Protein AF-F8AC47-F1 (afdb_monomer_lite)

Structure (mmCIF, N/CA/C/O backbone):
data_AF-F8AC47-F1
#
_entry.id   AF-F8AC47-F1
#
loop_
_atom_site.group_PDB
_atom_site.id
_atom_site.type_symbol
_atom_site.label_atom_id
_atom_site.label_alt_id
_atom_site.label_comp_id
_atom_site.label_asym_id
_atom_site.label_entity_id
_atom_site.label_seq_id
_atom_site.pdbx_PDB_ins_code
_atom_site.Cartn_x
_atom_site.Cartn_y
_atom_site.Cartn_z
_atom_site.occupancy
_atom_site.B_iso_or_equiv
_atom_site.auth_seq_id
_atom_site.auth_comp_id
_atom_site.auth_asym_id
_atom_site.auth_atom_id
_atom_site.pdbx_PDB_model_num
ATOM 1 N N . MET A 1 1 ? 41.502 3.034 -26.933 1.00 38.53 1 MET A N 1
ATOM 2 C CA . MET A 1 1 ? 40.615 3.610 -25.896 1.00 38.53 1 MET A CA 1
ATOM 3 C C . MET A 1 1 ? 39.185 3.630 -26.434 1.00 38.53 1 MET A C 1
ATOM 5 O O . MET A 1 1 ? 38.943 4.338 -27.398 1.00 38.53 1 MET A O 1
ATOM 9 N N . LYS A 1 2 ? 38.258 2.808 -25.916 1.00 46.97 2 LYS A N 1
ATOM 10 C CA . LYS A 1 2 ? 36.850 2.801 -26.371 1.00 46.97 2 LYS A CA 1
ATOM 11 C C . LYS A 1 2 ? 36.009 3.674 -25.438 1.00 46.97 2 LYS A C 1
ATOM 13 O O . LYS A 1 2 ? 35.947 3.395 -24.242 1.00 46.97 2 LYS A O 1
ATOM 18 N N . ALA A 1 3 ? 35.377 4.710 -25.988 1.00 50.44 3 ALA A N 1
ATOM 19 C CA . ALA A 1 3 ? 34.421 5.546 -25.275 1.00 50.44 3 ALA A CA 1
ATOM 20 C C . ALA A 1 3 ? 33.232 4.683 -24.820 1.00 50.44 3 ALA A C 1
ATOM 22 O O . ALA A 1 3 ? 32.474 4.166 -25.638 1.00 50.44 3 ALA A O 1
ATOM 23 N N . ARG A 1 4 ? 33.091 4.482 -23.506 1.00 55.91 4 ARG A N 1
ATOM 24 C CA . ARG A 1 4 ? 31.870 3.920 -22.921 1.00 55.91 4 ARG A CA 1
ATOM 25 C C . ARG A 1 4 ? 30.851 5.050 -22.849 1.00 55.91 4 ARG A C 1
ATOM 27 O O . ARG A 1 4 ? 31.063 6.005 -22.107 1.00 55.91 4 ARG A O 1
ATOM 34 N N . ALA A 1 5 ? 29.757 4.943 -23.597 1.00 57.28 5 ALA A N 1
ATOM 35 C CA . ALA A 1 5 ? 28.594 5.781 -23.354 1.00 57.28 5 ALA A CA 1
ATOM 36 C C . ALA A 1 5 ? 28.118 5.510 -21.918 1.00 57.28 5 ALA A C 1
ATOM 38 O O . ALA A 1 5 ? 27.740 4.384 -21.585 1.00 57.28 5 ALA A O 1
ATOM 39 N N . LYS A 1 6 ? 28.190 6.522 -21.047 1.00 50.72 6 LYS A N 1
ATOM 40 C CA . LYS A 1 6 ? 27.477 6.500 -19.770 1.00 50.72 6 LYS A CA 1
ATOM 41 C C . LYS A 1 6 ? 25.999 6.532 -20.128 1.00 50.72 6 LYS A C 1
ATOM 43 O O . LYS A 1 6 ? 25.459 7.593 -20.413 1.00 50.72 6 LYS A O 1
ATOM 48 N N . ILE A 1 7 ? 25.364 5.365 -20.154 1.00 57.84 7 ILE A N 1
ATOM 49 C CA . ILE A 1 7 ? 23.911 5.283 -20.123 1.00 57.84 7 ILE A CA 1
ATOM 50 C C . ILE A 1 7 ? 23.552 5.8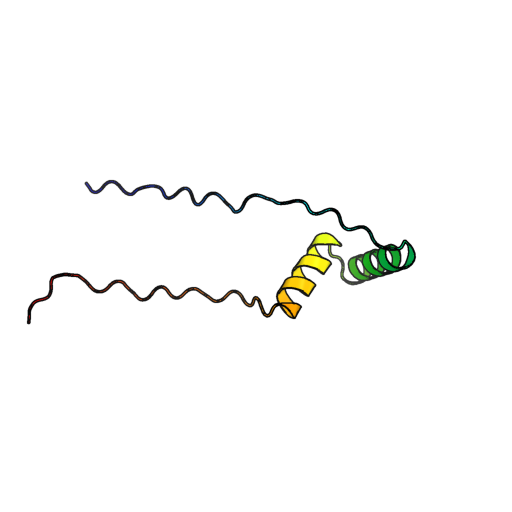16 -18.740 1.00 57.84 7 ILE A C 1
ATOM 52 O O . ILE A 1 7 ? 23.594 5.085 -17.751 1.00 57.84 7 ILE A O 1
ATOM 56 N N . SER A 1 8 ? 23.299 7.119 -18.640 1.00 51.50 8 SER A N 1
ATOM 57 C CA . SER A 1 8 ? 22.525 7.647 -17.532 1.00 51.50 8 SER A CA 1
ATOM 58 C C . SER A 1 8 ? 21.154 7.016 -17.699 1.00 51.50 8 SER A C 1
ATOM 60 O O . SER A 1 8 ? 20.324 7.530 -18.446 1.00 51.50 8 SER A O 1
ATOM 62 N N . GLN A 1 9 ? 20.963 5.836 -17.101 1.00 51.12 9 GLN A N 1
ATOM 63 C CA . GLN A 1 9 ? 19.640 5.306 -16.828 1.00 51.12 9 GLN A CA 1
ATOM 64 C C . GLN A 1 9 ? 18.950 6.409 -16.042 1.00 51.12 9 GLN A C 1
ATOM 66 O O . GLN A 1 9 ? 19.219 6.605 -14.859 1.00 51.12 9 GLN A O 1
ATOM 71 N N . SER A 1 10 ? 18.165 7.209 -16.755 1.00 49.34 10 SER A N 1
ATOM 72 C CA . SER A 1 10 ? 17.200 8.121 -16.187 1.00 49.34 10 SER A CA 1
ATOM 73 C C . SER A 1 10 ? 16.279 7.238 -15.369 1.00 49.34 10 SER A C 1
ATOM 75 O O . SER A 1 10 ? 15.421 6.547 -15.914 1.00 49.34 10 SER A O 1
ATOM 77 N N . THR A 1 11 ? 16.584 7.172 -14.080 1.00 57.59 11 THR A N 1
ATOM 78 C CA . THR A 1 11 ? 15.769 6.606 -13.019 1.00 57.59 11 THR A CA 1
ATOM 79 C C . THR A 1 11 ? 14.323 6.949 -13.338 1.00 57.59 11 THR A C 1
ATOM 81 O O . THR A 1 11 ? 14.033 8.131 -13.531 1.00 57.59 11 THR A O 1
ATOM 84 N N . ASP A 1 12 ? 13.466 5.932 -13.475 1.00 62.53 12 ASP A N 1
ATOM 85 C CA . ASP A 1 12 ? 12.060 6.107 -13.847 1.00 62.53 12 ASP A CA 1
ATOM 86 C C . ASP A 1 12 ? 11.471 7.336 -13.140 1.00 62.53 12 ASP A C 1
ATOM 88 O O . ASP A 1 12 ? 11.664 7.485 -11.922 1.00 62.53 12 ASP A O 1
ATOM 92 N N . PRO A 1 13 ? 10.802 8.250 -13.868 1.00 74.00 13 PRO A N 1
ATOM 93 C CA . PRO A 1 13 ? 10.296 9.468 -13.264 1.00 74.00 13 PRO A CA 1
ATOM 94 C C . PRO A 1 13 ? 9.385 9.094 -12.097 1.00 74.00 13 PRO A C 1
ATOM 96 O O . PRO A 1 13 ? 8.478 8.272 -12.227 1.00 74.00 13 PRO A O 1
ATOM 99 N N . LYS A 1 14 ? 9.639 9.679 -10.923 1.00 77.19 14 LYS A N 1
ATOM 100 C CA . LYS A 1 14 ? 8.795 9.467 -9.747 1.00 77.19 14 LYS A CA 1
ATOM 101 C C . LYS A 1 14 ? 7.417 10.068 -10.029 1.00 77.19 14 LYS A C 1
ATOM 103 O O . LYS A 1 14 ? 7.236 11.277 -9.924 1.00 77.19 14 LYS A O 1
ATOM 108 N N . VAL A 1 15 ? 6.456 9.219 -10.385 1.00 80.75 15 VAL A N 1
ATOM 109 C CA . VAL A 1 15 ? 5.068 9.622 -10.639 1.00 80.75 15 VAL A CA 1
ATOM 110 C C . VAL A 1 15 ? 4.275 9.609 -9.333 1.00 80.75 15 VAL A C 1
ATOM 112 O O . VAL A 1 15 ? 4.334 8.647 -8.565 1.00 80.75 15 VAL A O 1
ATOM 115 N N . THR A 1 16 ? 3.512 10.674 -9.091 1.00 86.94 16 THR A N 1
ATOM 116 C CA . THR A 1 16 ? 2.551 10.761 -7.984 1.00 86.94 16 THR A CA 1
ATOM 117 C C . THR A 1 16 ? 1.143 10.596 -8.541 1.00 86.94 16 THR A C 1
ATOM 119 O O . THR A 1 16 ? 0.754 11.321 -9.453 1.00 86.94 16 THR A O 1
ATOM 122 N N . LEU A 1 17 ? 0.375 9.659 -7.985 1.00 85.94 17 LEU A N 1
ATOM 123 C CA . LEU A 1 17 ? -1.024 9.430 -8.343 1.00 85.94 17 LEU A CA 1
ATOM 124 C C . LEU A 1 17 ? -1.917 9.778 -7.153 1.00 85.94 17 LEU A C 1
ATOM 126 O O . LEU A 1 17 ? -1.679 9.319 -6.036 1.00 85.94 17 LEU A O 1
ATOM 130 N N . THR A 1 18 ? -2.962 10.562 -7.406 1.00 91.12 18 THR A N 1
ATOM 131 C CA . THR A 1 18 ? -3.976 10.902 -6.404 1.00 91.12 18 THR A CA 1
ATOM 132 C C . THR A 1 18 ? -5.205 10.037 -6.633 1.00 91.12 18 THR A C 1
ATOM 134 O O . THR A 1 18 ? -5.847 10.137 -7.675 1.00 91.12 18 THR A O 1
ATOM 137 N N . ILE A 1 19 ? -5.551 9.207 -5.650 1.00 89.31 19 ILE A N 1
ATOM 138 C CA . ILE A 1 19 ? -6.717 8.321 -5.708 1.00 89.31 19 ILE A CA 1
ATOM 139 C C . ILE A 1 19 ? -7.785 8.868 -4.764 1.00 89.31 19 ILE A C 1
ATOM 141 O O . ILE A 1 19 ? -7.505 9.174 -3.603 1.00 89.31 19 ILE A O 1
ATOM 145 N N . ARG A 1 20 ? -9.015 9.002 -5.264 1.00 93.38 20 ARG A N 1
ATOM 146 C CA . ARG A 1 20 ? -10.178 9.374 -4.453 1.00 93.38 20 ARG A CA 1
ATOM 147 C C . ARG A 1 20 ? -10.871 8.100 -3.990 1.00 93.38 20 ARG A C 1
ATOM 149 O O . ARG A 1 20 ? -11.324 7.324 -4.821 1.00 93.38 20 ARG A O 1
ATOM 156 N N . ILE A 1 21 ? -10.948 7.916 -2.677 1.00 93.50 21 ILE A N 1
ATOM 157 C CA . ILE A 1 21 ? -11.618 6.781 -2.037 1.00 93.50 21 ILE A CA 1
ATOM 158 C C . ILE A 1 21 ? -12.532 7.278 -0.910 1.00 93.50 21 ILE A C 1
AT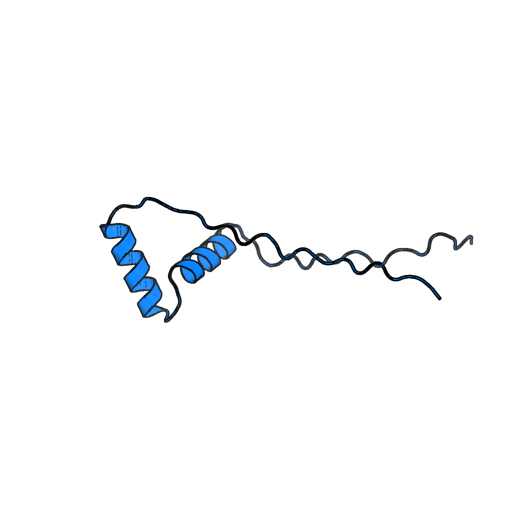OM 160 O O . ILE A 1 21 ? -12.272 8.351 -0.347 1.00 93.50 21 ILE A O 1
ATOM 164 N N . PRO A 1 22 ? -13.578 6.518 -0.549 1.00 97.69 22 PRO A N 1
ATOM 165 C CA . PRO A 1 22 ? -14.393 6.791 0.626 1.00 97.69 22 PRO A CA 1
ATOM 166 C C . PRO A 1 22 ? -13.566 6.849 1.916 1.00 97.69 22 PRO A C 1
ATOM 168 O O . PRO A 1 22 ? -12.550 6.166 2.072 1.00 97.69 22 PRO A O 1
ATOM 171 N N . LEU A 1 23 ? -14.043 7.623 2.896 1.00 95.56 23 LEU A N 1
ATOM 172 C CA . LEU A 1 23 ? -13.347 7.793 4.175 1.00 95.56 23 LEU A CA 1
ATOM 173 C C . LEU A 1 23 ? -13.148 6.460 4.912 1.00 95.56 23 LEU A C 1
ATOM 175 O O . LEU A 1 23 ? -12.075 6.217 5.458 1.00 95.56 23 LEU A O 1
ATOM 179 N N . LYS A 1 24 ? -14.159 5.584 4.886 1.00 96.25 24 LYS A N 1
ATOM 180 C CA . LYS A 1 24 ? -14.118 4.272 5.545 1.00 96.25 24 LYS A CA 1
ATOM 181 C C . LYS A 1 24 ? -12.975 3.398 5.016 1.00 96.25 24 LYS A C 1
ATOM 183 O O . LYS A 1 24 ? -12.238 2.812 5.800 1.00 96.25 24 LYS A O 1
ATOM 188 N N . GLU A 1 25 ? -12.792 3.364 3.699 1.00 94.00 25 GLU A N 1
ATOM 189 C CA . GLU A 1 25 ? -11.713 2.607 3.053 1.00 94.00 25 GLU A CA 1
ATOM 190 C C . GLU A 1 25 ? -10.340 3.207 3.359 1.00 94.00 25 GLU A C 1
ATOM 192 O O . GLU A 1 25 ? -9.386 2.482 3.643 1.00 94.00 25 GLU A O 1
ATOM 197 N N . LYS A 1 26 ? -10.244 4.543 3.386 1.00 93.31 26 LYS A N 1
ATOM 198 C CA . LYS A 1 26 ? -9.011 5.233 3.779 1.00 93.31 26 LYS A CA 1
ATOM 199 C C . LYS A 1 26 ? -8.590 4.879 5.206 1.00 93.31 26 LYS A C 1
ATOM 201 O O . LYS A 1 26 ? -7.401 4.683 5.446 1.00 93.31 26 LYS A O 1
ATOM 206 N N . ILE A 1 27 ? -9.538 4.808 6.141 1.00 95.06 27 ILE A N 1
ATOM 207 C CA . ILE A 1 27 ? -9.261 4.439 7.537 1.00 95.06 27 ILE A CA 1
ATOM 208 C C . ILE A 1 27 ? -8.714 3.011 7.603 1.00 95.06 27 ILE A C 1
ATOM 210 O O . ILE A 1 27 ? -7.644 2.810 8.174 1.00 95.06 27 ILE A O 1
ATOM 214 N N . ALA A 1 28 ? -9.379 2.058 6.943 1.00 95.06 28 ALA A N 1
ATOM 215 C CA . ALA A 1 28 ? -8.939 0.664 6.906 1.00 95.06 28 ALA A CA 1
ATOM 216 C C . ALA A 1 28 ? -7.510 0.515 6.342 1.00 95.06 28 ALA A C 1
ATOM 218 O O . ALA A 1 28 ? -6.677 -0.167 6.937 1.00 95.06 28 ALA A O 1
ATOM 219 N N . LEU A 1 29 ? -7.186 1.228 5.255 1.00 93.75 29 LEU A N 1
ATOM 220 C CA . LEU A 1 29 ? -5.833 1.245 4.677 1.00 93.75 29 LEU A CA 1
ATOM 221 C C . LEU A 1 29 ? -4.774 1.773 5.653 1.00 93.75 29 LEU A C 1
ATOM 223 O O . LEU A 1 29 ? -3.659 1.251 5.714 1.00 93.75 29 LEU A O 1
ATOM 227 N N . VAL A 1 30 ? -5.099 2.825 6.408 1.00 94.06 30 VAL A N 1
ATOM 228 C CA . VAL A 1 30 ? -4.177 3.411 7.391 1.00 94.06 30 VAL A CA 1
ATOM 229 C C . VAL A 1 30 ? -3.961 2.464 8.570 1.00 94.06 30 VAL A C 1
ATOM 231 O O . VAL A 1 30 ? -2.825 2.310 9.021 1.00 94.06 30 VAL A O 1
ATOM 234 N N . GLU A 1 31 ? -5.016 1.822 9.068 1.00 96.12 31 GLU A N 1
ATOM 235 C CA . GLU A 1 31 ? -4.913 0.832 10.146 1.00 96.12 31 GLU A CA 1
ATOM 236 C C . GLU A 1 31 ? -4.073 -0.375 9.730 1.00 96.12 31 GLU A C 1
ATOM 238 O O . GLU A 1 31 ? -3.198 -0.817 10.480 1.00 96.12 31 GLU A O 1
ATOM 243 N N . GLU A 1 32 ? -4.271 -0.869 8.511 1.00 93.12 32 GLU A N 1
ATOM 244 C CA . GLU A 1 32 ? -3.502 -1.993 7.991 1.00 93.12 32 GLU A CA 1
ATOM 245 C C . GLU A 1 32 ? -2.019 -1.644 7.802 1.00 93.12 32 GLU A C 1
ATOM 247 O O . GLU A 1 32 ? -1.140 -2.421 8.191 1.00 93.12 32 GLU A O 1
ATOM 252 N N . ALA A 1 33 ? -1.723 -0.449 7.283 1.00 94.44 33 ALA A N 1
ATOM 253 C CA . ALA A 1 33 ? -0.353 0.044 7.158 1.00 94.44 33 ALA A CA 1
ATOM 254 C C . ALA A 1 33 ? 0.339 0.160 8.529 1.00 94.44 33 ALA A C 1
ATOM 256 O O . ALA A 1 33 ? 1.479 -0.286 8.685 1.00 94.44 33 ALA A O 1
ATOM 257 N N . LYS A 1 34 ? -0.373 0.665 9.548 1.00 95.50 34 LYS A N 1
ATOM 258 C CA . LYS A 1 34 ? 0.116 0.718 10.936 1.00 95.50 34 LYS A CA 1
ATOM 259 C C . LYS A 1 34 ? 0.391 -0.673 11.499 1.00 95.50 34 LYS A C 1
ATOM 261 O O . LYS A 1 34 ? 1.461 -0.892 12.060 1.00 95.50 34 LYS A O 1
ATOM 266 N N . ARG A 1 35 ? -0.532 -1.624 11.317 1.00 95.06 35 ARG A N 1
ATOM 267 C CA . ARG A 1 35 ? -0.382 -3.008 11.800 1.00 95.06 35 ARG A CA 1
ATOM 268 C C . ARG A 1 35 ? 0.855 -3.691 11.215 1.00 95.06 35 ARG A C 1
ATOM 270 O O . ARG A 1 35 ? 1.519 -4.452 11.911 1.00 95.06 35 ARG A O 1
ATOM 277 N N . ARG A 1 36 ? 1.163 -3.418 9.945 1.00 92.06 36 ARG A N 1
ATOM 278 C CA . ARG A 1 36 ? 2.327 -3.973 9.236 1.00 92.06 36 ARG A CA 1
ATOM 279 C C . ARG A 1 36 ? 3.602 -3.134 9.402 1.00 92.06 36 ARG A C 1
ATOM 281 O O . ARG A 1 36 ? 4.634 -3.526 8.869 1.00 92.06 36 ARG A O 1
ATOM 288 N N . ASN A 1 37 ? 3.537 -2.014 10.128 1.00 94.12 37 ASN A N 1
ATOM 289 C CA . ASN A 1 37 ? 4.640 -1.076 10.350 1.00 94.12 37 ASN A CA 1
ATOM 290 C C . ASN A 1 37 ? 5.298 -0.586 9.040 1.00 94.12 37 ASN A C 1
ATOM 292 O O . ASN A 1 37 ? 6.519 -0.508 8.917 1.00 94.12 37 ASN A O 1
ATOM 296 N N . ILE A 1 38 ? 4.472 -0.299 8.028 1.00 93.88 38 ILE A N 1
ATOM 297 C CA . ILE A 1 38 ? 4.903 0.206 6.715 1.00 93.88 38 ILE A CA 1
ATOM 298 C C . ILE A 1 38 ? 4.091 1.437 6.307 1.00 93.88 38 ILE A C 1
ATOM 300 O O . ILE A 1 38 ? 3.049 1.742 6.882 1.00 93.88 38 ILE A O 1
ATOM 304 N N . THR A 1 39 ? 4.552 2.155 5.282 1.00 93.56 39 THR A N 1
ATOM 305 C CA . THR A 1 39 ? 3.804 3.293 4.733 1.00 93.56 39 THR A CA 1
ATOM 306 C C . THR A 1 39 ? 2.625 2.826 3.873 1.00 93.56 39 THR A C 1
ATOM 308 O O . THR A 1 39 ? 2.690 1.789 3.213 1.00 93.56 39 THR A O 1
ATOM 311 N N . VAL A 1 40 ? 1.544 3.616 3.828 1.00 91.62 40 VAL A N 1
ATOM 312 C CA . VAL A 1 40 ? 0.351 3.319 3.004 1.00 91.62 40 VAL A CA 1
ATOM 313 C C . VAL A 1 40 ? 0.714 3.184 1.522 1.00 91.62 40 VAL A C 1
ATOM 315 O O . VAL A 1 40 ? 0.212 2.308 0.824 1.00 91.62 40 VAL A O 1
ATOM 318 N N . THR A 1 41 ? 1.628 4.021 1.033 1.00 91.31 41 THR A N 1
ATOM 319 C CA . THR A 1 41 ? 2.101 3.973 -0.356 1.00 91.31 41 THR A CA 1
ATOM 320 C C . THR A 1 41 ? 2.854 2.682 -0.661 1.00 91.31 41 THR A C 1
ATOM 322 O O . THR A 1 41 ? 2.731 2.143 -1.760 1.00 91.31 41 THR A O 1
ATOM 325 N N . GLU A 1 42 ? 3.611 2.159 0.298 1.00 89.94 42 GLU A N 1
ATOM 326 C CA . GLU A 1 42 ? 4.353 0.912 0.147 1.00 89.94 42 GLU A CA 1
ATOM 327 C C . GLU A 1 42 ? 3.462 -0.323 0.292 1.00 89.94 42 GLU A C 1
ATOM 329 O O . GLU A 1 42 ? 3.645 -1.287 -0.451 1.00 89.94 42 GLU A O 1
ATOM 334 N N . LEU A 1 43 ? 2.443 -0.261 1.154 1.00 92.06 43 LEU A N 1
ATOM 335 C CA . LEU A 1 43 ? 1.372 -1.258 1.218 1.00 92.06 43 LEU A CA 1
ATOM 336 C C . LEU A 1 43 ? 0.673 -1.394 -0.143 1.00 92.06 43 LEU A C 1
ATOM 338 O O . LEU A 1 43 ? 0.559 -2.501 -0.674 1.00 92.06 43 LEU A O 1
ATOM 342 N N . ILE A 1 44 ? 0.270 -0.267 -0.739 1.00 91.12 44 ILE A N 1
ATOM 343 C CA . ILE A 1 44 ? -0.365 -0.235 -2.065 1.00 91.12 44 ILE A CA 1
ATOM 344 C C . ILE A 1 44 ? 0.601 -0.761 -3.129 1.00 91.12 44 ILE A C 1
ATOM 346 O O . ILE A 1 44 ? 0.222 -1.595 -3.946 1.00 91.12 44 ILE A O 1
ATOM 350 N N . ARG A 1 45 ? 1.867 -0.329 -3.103 1.00 88.19 45 ARG A N 1
ATOM 351 C CA . ARG A 1 45 ? 2.877 -0.775 -4.071 1.00 88.19 45 ARG A CA 1
ATOM 352 C C . ARG A 1 45 ? 3.080 -2.291 -4.037 1.00 88.19 45 ARG A C 1
ATOM 354 O O . ARG A 1 45 ? 3.106 -2.900 -5.101 1.00 88.19 45 ARG A O 1
ATOM 361 N N . LYS A 1 46 ? 3.220 -2.890 -2.850 1.00 89.31 46 LYS A N 1
ATOM 362 C CA . LYS A 1 46 ? 3.385 -4.346 -2.698 1.00 89.31 46 LYS A CA 1
ATOM 363 C C . LYS A 1 46 ? 2.147 -5.097 -3.170 1.00 89.31 46 LYS A C 1
ATOM 365 O O . LYS A 1 46 ? 2.273 -6.006 -3.978 1.00 89.31 46 LYS A O 1
ATOM 370 N N . SER A 1 47 ? 0.965 -4.637 -2.767 1.00 88.56 47 SER A N 1
ATOM 371 C CA . SER A 1 47 ? -0.305 -5.242 -3.186 1.00 88.56 47 SER A CA 1
ATOM 372 C C . SER A 1 47 ? -0.477 -5.201 -4.709 1.00 88.56 47 SER A C 1
ATOM 374 O O . SER A 1 47 ? -0.887 -6.185 -5.319 1.00 88.56 47 SER A O 1
ATOM 376 N N . LEU A 1 48 ? -0.104 -4.091 -5.357 1.00 87.62 48 LEU A N 1
ATOM 377 C CA . LEU A 1 48 ? -0.104 -3.977 -6.820 1.00 87.62 48 LEU A CA 1
ATOM 378 C C . LEU A 1 48 ? 0.936 -4.893 -7.480 1.00 87.62 48 LEU A C 1
ATOM 380 O O . LEU A 1 48 ? 0.652 -5.495 -8.508 1.00 87.62 48 LEU A O 1
ATOM 384 N N . GLN A 1 49 ? 2.132 -5.026 -6.904 1.00 85.00 49 GLN A N 1
ATOM 385 C CA . GLN A 1 49 ? 3.151 -5.949 -7.419 1.00 85.00 49 GLN A CA 1
ATOM 386 C C . GLN A 1 49 ? 2.709 -7.414 -7.318 1.00 85.00 49 GLN A C 1
ATOM 388 O O . GLN A 1 49 ? 2.912 -8.172 -8.267 1.00 85.00 49 GLN A O 1
ATOM 393 N N . GLU A 1 50 ? 2.091 -7.791 -6.198 1.00 86.06 50 GLU A N 1
ATOM 394 C CA . GLU A 1 50 ? 1.553 -9.130 -5.949 1.00 86.06 50 GLU A CA 1
ATOM 395 C C . GLU A 1 50 ? 0.393 -9.449 -6.903 1.00 86.06 50 GLU A C 1
ATOM 397 O O . GLU A 1 50 ? 0.418 -10.476 -7.577 1.00 86.06 50 GLU A O 1
ATOM 402 N N . THR A 1 51 ? -0.583 -8.544 -7.026 1.00 84.31 51 THR A N 1
ATOM 403 C CA . THR A 1 51 ? -1.765 -8.732 -7.893 1.00 84.31 51 THR A CA 1
ATOM 404 C C . THR A 1 51 ? -1.428 -8.754 -9.379 1.00 84.31 51 THR A C 1
ATOM 406 O O . THR A 1 51 ? -1.977 -9.568 -10.117 1.00 84.31 51 THR A O 1
ATOM 409 N N . LEU A 1 52 ? -0.508 -7.900 -9.833 1.00 79.50 52 LEU A N 1
ATOM 410 C CA . LEU A 1 52 ? -0.071 -7.881 -11.231 1.00 79.50 52 LEU A CA 1
ATOM 411 C C . LEU A 1 52 ? 0.916 -9.013 -11.558 1.00 79.50 52 LEU A C 1
ATOM 413 O O . LEU A 1 52 ? 1.361 -9.118 -12.702 1.00 79.50 52 LEU A O 1
ATOM 417 N N . GLY A 1 53 ? 1.308 -9.836 -10.574 1.00 65.56 53 GLY A N 1
ATOM 418 C CA . GLY A 1 53 ? 2.309 -10.885 -10.765 1.00 65.56 53 GLY A CA 1
ATOM 419 C C . GLY A 1 53 ? 3.647 -10.335 -11.267 1.00 65.56 53 GLY A C 1
ATOM 420 O O . GLY A 1 53 ? 4.422 -11.062 -11.895 1.00 65.56 53 GLY A O 1
ATOM 421 N N . LEU A 1 54 ? 3.932 -9.053 -11.002 1.00 61.16 54 LEU A N 1
ATOM 422 C CA . LEU A 1 54 ? 5.179 -8.378 -11.355 1.00 61.16 54 LEU A CA 1
ATOM 423 C C . LEU A 1 54 ? 6.275 -8.797 -10.368 1.00 61.16 54 LEU A C 1
ATOM 425 O O . LEU A 1 54 ? 6.946 -7.975 -9.745 1.00 61.16 54 LEU A O 1
ATOM 429 N N . SER A 1 55 ? 6.482 -10.109 -10.246 1.00 56.19 55 SER A N 1
ATOM 430 C CA . SER A 1 55 ? 7.789 -10.645 -9.901 1.00 56.19 55 SER A CA 1
ATOM 431 C C . SER A 1 55 ? 8.787 -9.965 -10.829 1.00 56.19 55 SER A C 1
ATOM 433 O O . SER A 1 55 ? 8.545 -9.898 -12.038 1.00 56.19 55 SER A O 1
ATOM 435 N N . LYS A 1 56 ? 9.868 -9.402 -10.275 1.00 56.97 56 LYS A N 1
ATOM 436 C CA . LYS A 1 56 ? 10.997 -8.884 -11.052 1.00 56.97 56 LYS A CA 1
ATOM 437 C C . LYS A 1 56 ? 11.421 -9.991 -12.019 1.00 56.97 56 LYS A C 1
ATOM 439 O O . LYS A 1 56 ? 12.214 -10.853 -11.651 1.00 56.97 56 LYS A O 1
ATOM 444 N N . LYS A 1 57 ? 10.890 -9.989 -13.246 1.00 54.94 57 LYS A N 1
ATOM 445 C CA . LYS A 1 57 ? 11.396 -10.813 -14.335 1.00 54.94 57 LYS A CA 1
ATOM 446 C C . LYS A 1 57 ? 12.815 -10.318 -14.517 1.00 54.94 57 LYS A C 1
ATOM 448 O O . LYS A 1 57 ? 13.027 -9.244 -15.074 1.00 54.94 57 LYS A O 1
ATOM 453 N N . GLY A 1 58 ? 13.770 -11.044 -13.937 1.00 52.69 58 GLY A N 1
ATOM 454 C CA . GLY A 1 58 ? 15.179 -10.846 -14.204 1.00 52.69 58 GLY A CA 1
ATOM 455 C C . GLY A 1 58 ? 15.311 -10.952 -15.708 1.00 52.69 58 GLY A C 1
ATOM 456 O O . GLY A 1 58 ? 15.177 -12.041 -16.261 1.00 52.69 58 GLY A O 1
ATOM 457 N N . TYR A 1 59 ? 15.436 -9.809 -16.374 1.00 55.97 59 TYR A N 1
ATOM 458 C CA . TYR A 1 59 ? 15.605 -9.764 -17.811 1.00 55.97 59 TYR A CA 1
ATOM 459 C C . TYR A 1 59 ? 16.996 -10.340 -18.060 1.00 55.97 59 TYR A C 1
ATOM 461 O O . TYR A 1 59 ? 18.004 -9.636 -17.988 1.00 55.97 59 TYR A O 1
ATOM 469 N N . HIS A 1 60 ? 17.065 -11.659 -18.236 1.00 56.81 60 HIS A N 1
ATOM 470 C CA . HIS A 1 60 ? 18.272 -12.331 -18.667 1.00 56.81 60 HIS A CA 1
ATOM 471 C C . HIS A 1 60 ? 18.431 -11.990 -20.140 1.00 56.81 60 HIS A C 1
ATOM 473 O O . HIS A 1 60 ? 17.960 -12.709 -21.018 1.00 56.81 60 HIS A O 1
ATOM 479 N N . TRP A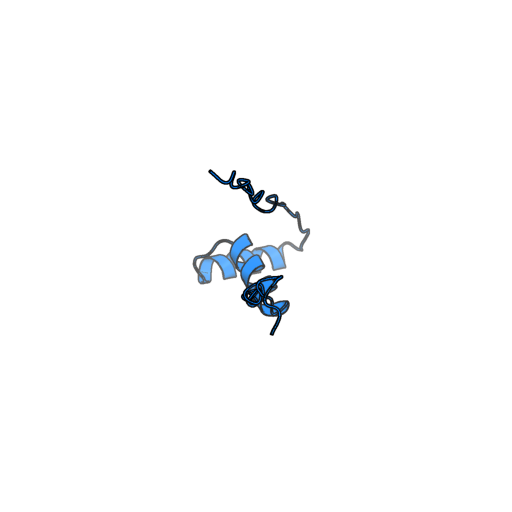 1 61 ? 19.032 -10.831 -20.406 1.00 58.12 61 TRP A N 1
ATOM 480 C CA . TRP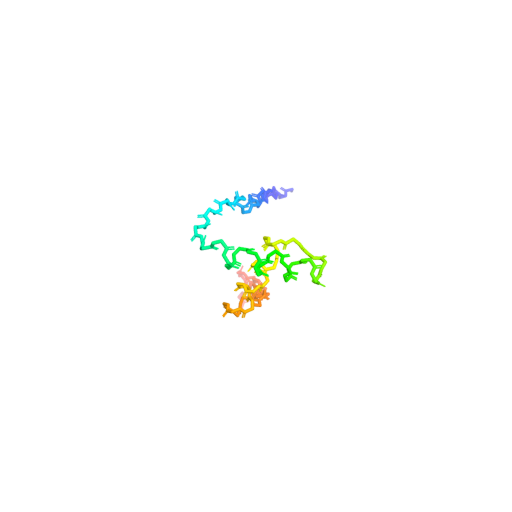 A 1 61 ? 19.525 -10.537 -21.737 1.00 58.12 61 TRP A CA 1
ATOM 481 C C . TRP A 1 61 ? 20.478 -11.673 -22.115 1.00 58.12 61 TRP A C 1
ATOM 483 O O . TRP A 1 61 ? 21.450 -11.902 -21.386 1.00 58.12 61 TRP A O 1
ATOM 493 N N . PRO A 1 62 ? 20.203 -12.422 -23.196 1.00 70.19 62 PRO A N 1
ATOM 494 C CA . PRO A 1 62 ? 21.118 -13.461 -23.630 1.00 70.19 62 PRO A CA 1
ATOM 495 C C . PRO A 1 62 ? 22.480 -12.815 -23.885 1.00 70.19 62 PRO A C 1
ATOM 497 O O . PRO A 1 62 ? 22.556 -11.709 -24.431 1.00 70.19 62 PRO A O 1
ATOM 500 N N . LYS A 1 63 ? 23.562 -13.483 -23.465 1.00 70.62 63 LYS A N 1
ATOM 501 C CA . LYS A 1 63 ? 24.920 -13.011 -23.763 1.00 70.62 63 LYS A CA 1
ATOM 502 C C . LYS A 1 63 ? 25.011 -12.752 -25.276 1.00 70.62 63 LYS A C 1
ATOM 504 O O . LYS A 1 63 ? 24.667 -13.653 -26.046 1.00 70.62 63 LYS A O 1
ATOM 509 N N . PRO A 1 64 ? 25.430 -11.552 -25.716 1.00 73.81 64 PRO A N 1
ATOM 510 C CA . PRO A 1 64 ? 25.498 -11.248 -27.136 1.00 73.81 64 PRO A CA 1
ATOM 511 C C . PRO A 1 64 ? 26.429 -12.249 -27.821 1.00 73.81 64 PRO A C 1
ATOM 513 O O . PRO A 1 64 ? 27.545 -12.487 -27.354 1.00 73.81 64 PRO A O 1
ATOM 516 N N . ARG A 1 65 ? 25.964 -12.851 -28.922 1.00 71.69 65 ARG A N 1
ATOM 517 C CA . ARG A 1 65 ? 26.837 -13.662 -29.772 1.00 71.69 65 ARG A CA 1
ATOM 518 C C . ARG A 1 65 ? 27.861 -12.738 -30.436 1.00 71.69 65 ARG A C 1
ATOM 520 O O . ARG A 1 65 ? 27.468 -11.683 -30.938 1.00 71.69 65 ARG A O 1
ATOM 527 N N . PRO A 1 66 ? 29.151 -13.106 -30.460 1.00 72.56 66 PRO A N 1
ATOM 528 C CA . PRO A 1 66 ? 30.128 -12.374 -31.248 1.00 72.56 66 PRO A CA 1
ATOM 529 C C . PRO A 1 66 ? 29.737 -12.471 -32.728 1.00 72.56 66 PRO A C 1
ATOM 531 O O . PRO A 1 66 ? 29.664 -13.558 -33.296 1.00 72.56 66 PRO A O 1
ATOM 534 N N . LEU A 1 67 ? 29.449 -11.328 -33.348 1.00 63.62 67 LEU A N 1
ATOM 535 C CA . LEU A 1 67 ? 29.290 -11.227 -34.796 1.00 63.62 67 LEU A CA 1
ATOM 536 C C . LEU A 1 67 ? 30.68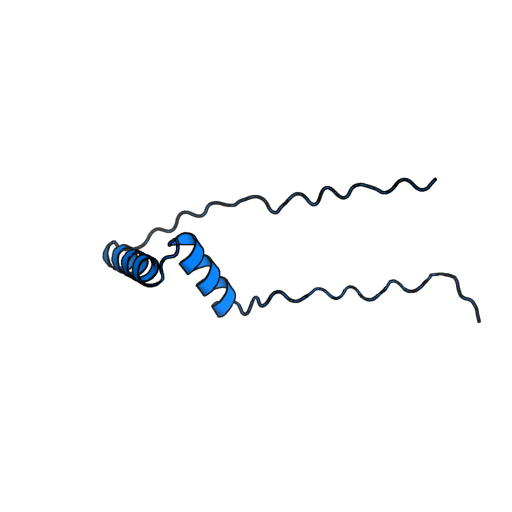7 -11.345 -35.417 1.00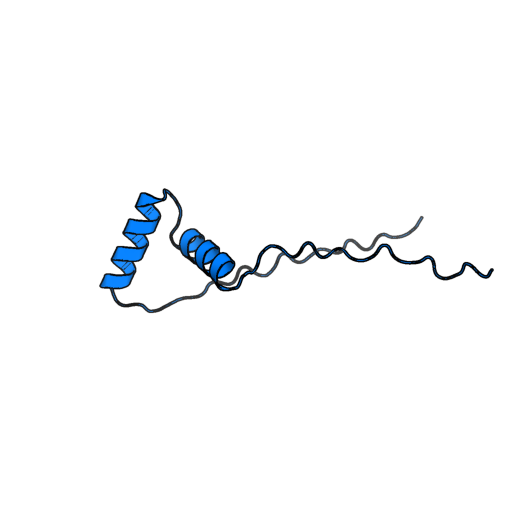 63.62 67 LEU A C 1
ATOM 538 O O . LEU A 1 67 ? 31.513 -10.458 -35.211 1.00 63.62 67 LEU A O 1
ATOM 542 N N . GLY A 1 68 ? 30.959 -12.438 -36.138 1.00 57.28 68 GLY A N 1
ATOM 543 C CA . GLY A 1 68 ? 32.196 -12.584 -36.918 1.00 57.28 68 GLY A CA 1
ATOM 544 C C . GLY A 1 68 ? 32.977 -13.892 -36.771 1.00 57.28 68 GLY A C 1
ATOM 545 O O . GLY A 1 68 ? 34.068 -13.970 -37.322 1.00 57.28 68 GLY A O 1
ATOM 546 N N . ILE A 1 69 ? 32.464 -14.918 -36.084 1.00 54.84 69 ILE A N 1
ATOM 547 C CA . ILE A 1 69 ? 33.078 -16.254 -36.155 1.00 54.84 69 ILE A CA 1
ATOM 548 C C . ILE A 1 69 ? 32.520 -16.946 -37.403 1.00 54.84 69 ILE A C 1
ATOM 550 O O . ILE A 1 69 ? 31.385 -17.416 -37.396 1.00 54.84 69 ILE A O 1
ATOM 554 N N . LYS A 1 70 ? 33.291 -16.912 -38.493 1.00 52.19 70 LYS A N 1
ATOM 555 C CA . LYS A 1 70 ? 33.142 -17.858 -39.604 1.00 52.19 70 LYS A CA 1
ATOM 556 C C . LYS A 1 70 ? 33.771 -19.184 -39.159 1.00 52.19 70 LYS A C 1
ATOM 558 O O . LYS A 1 70 ? 34.841 -19.142 -38.553 1.00 52.19 70 LYS A O 1
ATOM 563 N N . GLU A 1 71 ? 33.063 -20.288 -39.395 1.00 50.28 71 GLU A N 1
ATOM 564 C CA . GLU A 1 71 ? 33.598 -21.659 -39.305 1.00 50.28 71 GLU A CA 1
ATOM 565 C C . GLU A 1 71 ? 34.812 -21.855 -40.220 1.00 50.28 71 GLU A C 1
ATOM 567 O O . GLU A 1 71 ? 34.857 -21.199 -41.292 1.00 50.28 71 GLU A O 1
#

Secondary structure (DSSP, 8-state):
----------------------HHHHHHHHHHHHHTTS-HHHHHHHHHHHHTT-------PPPPPPTT---

Organism: Thermodesulfatator indicus (strain DSM 15286 / JCM 11887 / CIR29812) (NCBI:txid667014)

Radius of gyration: 21.57 Å; chains: 1; bounding box: 55×33×51 Å

Sequence (71 aa):
MKARAKISQSTDPKVTLTIRIPLKEKIALVEEAKRRNITVTELIRKSLQETLGLSKKGYHWPKPRPLGIKE

pLDDT: mean 76.12, std 17.63, range [38.53, 97.69]

Foldseek 3Di:
DDDDPPPPPPDPPPDDDDDDDDPVVVVVLVVVCVVVVHDSVVVVVVVVCVVVVVPPPPPPPDDDDDPDDDD